Protein AF-A0A355GHG6-F1 (afdb_monomer_lite)

Radius of gyration: 27.55 Å; chains: 1; bounding box: 49×58×84 Å

pLDDT: mean 75.56, std 21.38, range [30.38, 97.62]

Foldseek 3Di:
DDDDDDDDPDDDDPDDDDDDDDDDDDDPPDPPDPDDDDDPPDVVVVVVVVVVPDDDDDPVRVVVVVVVVVVVVVVVVVVLCLDLVSVVVVLVLLVCCLVVVDPPVVSDDDDPPDPVVPVVCSVCSVVVSVVSVVVSVLLVVLVVVLVVVPDDPVVPVVSVVVSVD

Structure (mmCIF, N/CA/C/O backbone):
data_AF-A0A355GHG6-F1
#
_entry.id   AF-A0A355GHG6-F1
#
loop_
_atom_site.group_PDB
_atom_site.id
_atom_site.type_symbol
_atom_site.label_atom_id
_atom_site.label_alt_id
_atom_site.label_comp_id
_atom_site.label_asym_id
_atom_site.label_entity_id
_atom_site.label_seq_id
_atom_site.pdbx_PDB_ins_code
_atom_site.Cartn_x
_atom_site.Cartn_y
_atom_site.Cartn_z
_atom_site.occupancy
_atom_site.B_iso_or_equiv
_atom_site.auth_seq_id
_atom_site.auth_comp_id
_atom_site.auth_asym_id
_atom_site.auth_atom_id
_atom_site.pdbx_PDB_model_num
ATOM 1 N N . ASP A 1 1 ? 28.726 28.388 49.037 1.00 35.78 1 ASP A N 1
ATOM 2 C CA . ASP A 1 1 ? 29.727 27.801 48.131 1.00 35.78 1 ASP A CA 1
ATOM 3 C C . ASP A 1 1 ? 29.245 26.403 47.782 1.00 35.78 1 ASP A C 1
ATOM 5 O O . ASP A 1 1 ? 29.112 25.611 48.702 1.00 35.78 1 ASP A O 1
ATOM 9 N N . GLU A 1 2 ? 28.819 25.991 46.593 1.00 38.03 2 GLU A N 1
ATOM 10 C CA . GLU A 1 2 ? 28.537 26.501 45.235 1.00 38.03 2 GLU A CA 1
ATOM 11 C C . GLU A 1 2 ? 27.508 25.457 44.710 1.00 38.03 2 GLU A C 1
ATOM 13 O O . GLU A 1 2 ? 27.638 24.273 45.010 1.00 38.03 2 GLU A O 1
ATOM 18 N N . GLU A 1 3 ? 26.286 25.804 44.310 1.00 31.09 3 GLU A N 1
ATOM 19 C CA . GLU A 1 3 ? 25.817 26.038 42.929 1.00 31.09 3 GLU A CA 1
ATOM 20 C C . GLU A 1 3 ? 26.308 25.051 41.827 1.00 31.09 3 GLU A C 1
ATOM 22 O O . GLU A 1 3 ? 27.487 24.728 41.755 1.00 31.09 3 GLU A O 1
ATOM 27 N N . VAL A 1 4 ? 25.383 24.721 40.896 1.00 34.50 4 VAL A N 1
ATOM 28 C CA . VAL A 1 4 ? 25.592 24.276 39.486 1.00 34.50 4 VAL A CA 1
ATOM 29 C C . VAL A 1 4 ? 25.817 22.748 39.278 1.00 34.50 4 VAL A C 1
ATOM 31 O O . VAL A 1 4 ? 26.640 22.161 39.959 1.00 34.50 4 VAL A O 1
ATOM 34 N N . THR A 1 5 ? 25.203 21.952 38.378 1.00 30.38 5 THR A N 1
ATOM 35 C CA . THR A 1 5 ? 24.085 22.002 37.399 1.00 30.38 5 THR A CA 1
ATOM 36 C C . THR A 1 5 ? 23.729 20.569 36.941 1.00 30.38 5 THR A C 1
ATOM 38 O O . THR A 1 5 ? 24.524 19.646 37.071 1.00 30.38 5 THR A O 1
ATOM 41 N N . ALA A 1 6 ? 22.541 20.449 36.339 1.00 37.00 6 ALA A N 1
ATOM 42 C CA . ALA A 1 6 ? 22.009 19.431 35.424 1.00 37.00 6 ALA A CA 1
ATOM 43 C C . ALA A 1 6 ? 22.963 18.416 34.746 1.00 37.00 6 ALA A C 1
ATOM 45 O O . ALA A 1 6 ? 23.976 18.782 34.157 1.00 37.00 6 ALA A O 1
ATOM 46 N N . VAL A 1 7 ? 22.504 17.158 34.667 1.00 36.03 7 VAL A N 1
ATOM 47 C CA . VAL A 1 7 ? 22.884 16.205 33.607 1.00 36.03 7 VAL A CA 1
ATOM 48 C C . VAL A 1 7 ? 21.620 15.825 32.839 1.00 36.03 7 VAL A C 1
ATOM 50 O O . VAL A 1 7 ? 20.853 14.944 33.223 1.00 36.03 7 VAL A O 1
ATOM 53 N N . ASP A 1 8 ? 21.403 16.578 31.768 1.00 31.42 8 ASP A N 1
ATOM 54 C CA . ASP A 1 8 ? 20.461 16.324 30.689 1.00 31.42 8 ASP A CA 1
ATOM 55 C C . ASP A 1 8 ? 21.047 15.222 29.792 1.00 31.42 8 ASP A C 1
ATOM 57 O O . ASP A 1 8 ? 22.115 15.392 29.204 1.00 31.42 8 ASP A O 1
ATOM 61 N N . THR A 1 9 ? 20.395 14.059 29.725 1.00 33.94 9 THR A N 1
ATOM 62 C CA . THR A 1 9 ? 20.781 12.995 28.784 1.00 33.94 9 THR A CA 1
ATOM 63 C C . THR A 1 9 ? 20.014 13.220 27.487 1.00 33.94 9 THR A C 1
ATOM 65 O O . THR A 1 9 ? 18.993 12.583 27.223 1.00 33.94 9 THR A O 1
ATOM 68 N N . SER A 1 10 ? 20.495 14.175 26.694 1.00 35.25 10 SER A N 1
ATOM 69 C CA . SER A 1 10 ? 20.020 14.404 25.336 1.00 35.25 10 SER A CA 1
ATOM 70 C C . SER A 1 10 ? 20.483 13.260 24.429 1.00 35.25 10 SER A C 1
ATOM 72 O O . SER A 1 10 ? 21.667 12.962 24.279 1.00 35.25 10 SER A O 1
ATOM 74 N N . VAL A 1 11 ? 19.499 12.573 23.851 1.00 39.38 11 VAL A N 1
ATOM 75 C CA . VAL A 1 11 ? 19.675 11.566 22.806 1.00 39.38 11 VAL A CA 1
ATOM 76 C C . VAL A 1 11 ? 20.212 12.266 21.561 1.00 39.38 11 VAL A C 1
ATOM 78 O O . VAL A 1 11 ? 19.582 13.185 21.039 1.00 39.38 11 VAL A O 1
ATOM 81 N N . GLY A 1 12 ? 21.389 11.825 21.120 1.00 30.52 12 GLY A N 1
ATOM 82 C CA . GLY A 1 12 ? 22.119 12.368 19.984 1.00 30.52 12 GLY A CA 1
ATOM 83 C C . GLY A 1 12 ? 21.293 12.401 18.700 1.00 30.52 12 GLY A C 1
ATOM 84 O O . GLY A 1 12 ? 20.831 11.381 18.189 1.00 30.52 12 GLY A O 1
ATOM 85 N N . THR A 1 13 ? 21.147 13.607 18.169 1.00 34.88 13 THR A N 1
ATOM 86 C CA . THR A 1 13 ? 20.866 13.886 16.765 1.00 34.88 13 THR A CA 1
ATOM 87 C C . THR A 1 13 ? 22.153 13.709 15.961 1.00 34.88 13 THR A C 1
ATOM 89 O O . THR A 1 13 ? 22.981 14.616 15.929 1.00 34.88 13 THR A O 1
ATOM 92 N N . ASP A 1 14 ? 22.310 12.569 15.288 1.00 31.70 14 ASP A N 1
ATOM 93 C CA . ASP A 1 14 ? 23.320 12.405 14.238 1.00 31.70 14 ASP A CA 1
ATOM 94 C C . ASP A 1 14 ? 22.865 13.173 12.989 1.00 31.70 14 ASP A C 1
ATOM 96 O O . ASP A 1 14 ? 22.120 12.685 12.137 1.00 31.70 14 ASP A O 1
ATOM 100 N N . SER A 1 15 ? 23.292 14.430 12.920 1.00 39.59 15 SER A N 1
ATOM 101 C CA . SER A 1 15 ? 23.265 15.259 11.721 1.00 39.59 15 SER A CA 1
ATOM 102 C C . SER A 1 15 ? 24.668 15.804 11.486 1.00 39.59 15 SER A C 1
ATOM 104 O O . SER A 1 15 ? 24.932 16.981 11.710 1.00 39.59 15 SER A O 1
ATOM 106 N N . GLU A 1 16 ? 25.555 14.953 10.983 1.00 39.94 16 GLU A N 1
ATOM 107 C CA . GLU A 1 16 ? 26.777 15.387 10.314 1.00 39.94 16 GLU A CA 1
ATOM 108 C C . GLU A 1 16 ? 26.851 14.731 8.936 1.00 39.94 16 GLU A C 1
ATOM 110 O O . GLU A 1 16 ? 27.110 13.539 8.787 1.00 39.94 16 GLU A O 1
ATOM 115 N N . VAL A 1 17 ? 26.631 15.534 7.896 1.00 38.88 17 VAL A N 1
ATOM 116 C CA . VAL A 1 17 ? 27.191 15.253 6.574 1.00 38.88 17 VAL A CA 1
ATOM 117 C C . VAL A 1 17 ? 27.956 16.485 6.132 1.00 38.88 17 VAL A C 1
ATOM 119 O O . VAL A 1 17 ? 27.422 17.592 6.053 1.00 38.88 17 VAL A O 1
ATOM 122 N N . ALA A 1 18 ? 29.248 16.244 5.943 1.00 36.47 18 ALA A N 1
ATOM 123 C CA . ALA A 1 18 ? 30.312 17.196 5.727 1.00 36.47 18 ALA A CA 1
ATOM 124 C C . ALA A 1 18 ? 30.054 18.145 4.551 1.00 36.47 18 ALA A C 1
ATOM 126 O O . ALA A 1 18 ? 29.637 17.742 3.465 1.00 36.47 18 ALA A O 1
ATOM 127 N N . ARG A 1 19 ? 30.395 19.417 4.777 1.00 39.19 19 ARG A N 1
ATOM 128 C CA . ARG A 1 19 ? 30.605 20.419 3.733 1.00 39.19 19 ARG A CA 1
ATOM 129 C C . ARG A 1 19 ? 31.907 20.090 2.998 1.00 39.19 19 ARG A C 1
ATOM 131 O O . ARG A 1 19 ? 32.985 20.395 3.498 1.00 39.19 19 ARG A O 1
ATOM 138 N N . GLY A 1 20 ? 31.791 19.464 1.832 1.00 31.20 20 GLY A N 1
ATOM 139 C CA . GLY A 1 20 ? 32.818 19.494 0.795 1.00 31.20 20 GLY A CA 1
ATOM 140 C C . GLY A 1 20 ? 32.550 20.688 -0.113 1.00 31.20 20 GLY A C 1
ATOM 141 O O . GLY A 1 20 ? 31.460 20.798 -0.670 1.00 31.20 20 GLY A O 1
ATOM 142 N N . ALA A 1 21 ? 33.508 21.606 -0.173 1.00 44.41 21 ALA A N 1
ATOM 143 C CA . ALA A 1 21 ? 33.531 22.709 -1.114 1.00 44.41 21 ALA A CA 1
ATOM 144 C C . ALA A 1 21 ? 34.045 22.189 -2.459 1.00 44.41 21 ALA A C 1
ATOM 146 O O . ALA A 1 21 ? 35.195 21.775 -2.530 1.00 44.41 21 ALA A O 1
ATOM 147 N N . ASP A 1 22 ? 33.200 22.241 -3.484 1.00 34.72 22 ASP A N 1
ATOM 148 C CA . ASP A 1 22 ? 33.623 22.288 -4.879 1.00 34.72 22 ASP A CA 1
ATOM 149 C C . ASP A 1 22 ? 32.887 23.474 -5.510 1.00 34.72 22 ASP A C 1
ATOM 151 O O . ASP A 1 22 ? 31.656 23.511 -5.601 1.00 34.72 22 ASP A O 1
ATOM 155 N N . GLU A 1 23 ? 33.670 24.501 -5.825 1.00 46.72 23 GLU A N 1
ATOM 156 C CA . GLU A 1 23 ? 33.283 25.642 -6.639 1.00 46.72 23 GLU A CA 1
ATOM 157 C C . GLU A 1 23 ? 33.130 25.156 -8.083 1.00 46.72 23 GLU A C 1
ATOM 159 O O . GLU A 1 23 ? 34.126 24.916 -8.754 1.00 46.72 23 GLU A O 1
ATOM 164 N N . ASP A 1 24 ? 31.895 25.044 -8.567 1.00 35.47 24 ASP A N 1
ATOM 165 C CA . ASP A 1 24 ? 31.615 25.106 -9.999 1.00 35.47 24 ASP A CA 1
ATOM 166 C C . ASP A 1 24 ? 30.630 26.247 -10.247 1.00 35.47 24 ASP A C 1
ATOM 168 O O . ASP A 1 24 ? 29.463 26.249 -9.846 1.00 35.47 24 ASP A O 1
ATOM 172 N N . SER A 1 25 ? 31.202 27.276 -10.853 1.00 42.75 25 SER A N 1
ATOM 173 C CA . SER A 1 25 ? 30.582 28.475 -11.373 1.00 42.75 25 SER A CA 1
ATOM 174 C C . SER A 1 25 ? 29.501 28.176 -12.412 1.00 42.75 25 SER A C 1
ATOM 176 O O . SER A 1 25 ? 29.717 27.375 -13.315 1.00 42.75 25 SER A O 1
ATOM 178 N N . ASP A 1 26 ? 28.434 28.970 -12.340 1.00 45.47 26 ASP A N 1
ATOM 179 C CA . ASP A 1 26 ? 27.614 29.409 -13.473 1.00 45.47 26 ASP A CA 1
ATOM 180 C C . ASP A 1 26 ? 26.774 28.347 -14.210 1.00 45.47 26 ASP A C 1
ATOM 182 O O . ASP A 1 26 ? 27.157 27.809 -15.243 1.00 45.47 26 ASP A O 1
ATOM 186 N N . ASP A 1 27 ? 25.550 28.131 -13.724 1.00 40.09 27 ASP A N 1
ATOM 187 C CA . ASP A 1 27 ? 24.405 27.901 -14.615 1.00 40.09 27 ASP A CA 1
ATOM 188 C C . ASP A 1 27 ? 23.140 28.466 -13.963 1.00 40.09 27 ASP A C 1
ATOM 190 O O . ASP A 1 27 ? 22.244 27.762 -13.487 1.00 40.09 27 ASP A O 1
ATOM 194 N N . SER A 1 28 ? 23.079 29.797 -13.907 1.00 47.53 28 SER A N 1
ATOM 195 C CA . SER A 1 28 ? 21.783 30.467 -13.890 1.00 47.53 28 SER A CA 1
ATOM 196 C C . SER A 1 28 ? 21.157 30.281 -15.272 1.00 47.53 28 SER A C 1
ATOM 198 O O . SER A 1 28 ? 21.230 31.154 -16.133 1.00 47.53 28 SER A O 1
ATOM 200 N N . SER A 1 29 ? 20.562 29.108 -15.499 1.00 45.41 29 SER A N 1
ATOM 201 C CA . SER A 1 29 ? 19.746 28.841 -16.678 1.00 45.41 29 SER A CA 1
ATOM 202 C C . SER A 1 29 ? 18.495 29.709 -16.597 1.00 45.41 29 SER A C 1
ATOM 204 O O . SER A 1 29 ? 17.426 29.316 -16.126 1.00 45.41 29 SER A O 1
ATOM 206 N N . ALA A 1 30 ? 18.664 30.954 -17.038 1.00 43.66 30 ALA A N 1
ATOM 207 C CA . ALA A 1 30 ? 17.587 31.820 -17.447 1.00 43.66 30 ALA A CA 1
ATOM 208 C C . ALA A 1 30 ? 16.674 30.995 -18.353 1.00 43.66 30 ALA A C 1
ATOM 210 O O . ALA A 1 30 ? 17.096 30.457 -19.379 1.00 43.66 30 ALA A O 1
ATOM 211 N N . ILE A 1 31 ? 15.423 30.859 -17.932 1.00 47.50 31 ILE A N 1
ATOM 212 C CA . ILE A 1 31 ? 14.362 30.288 -18.745 1.00 47.50 31 ILE A CA 1
ATOM 213 C C . ILE A 1 31 ? 14.184 31.269 -19.905 1.00 47.50 31 ILE A C 1
ATOM 215 O O . ILE A 1 31 ? 13.509 32.285 -19.770 1.00 47.50 31 ILE A O 1
ATOM 219 N N . VAL A 1 32 ? 14.874 31.019 -21.016 1.00 50.12 32 VAL A N 1
ATOM 220 C CA . VAL A 1 32 ? 14.682 31.773 -22.251 1.00 50.12 32 VAL A CA 1
ATOM 221 C C . VAL A 1 32 ? 13.315 31.367 -22.790 1.00 50.12 32 VAL A C 1
ATOM 223 O O . VAL A 1 32 ? 13.153 30.291 -23.366 1.00 50.12 32 VAL A O 1
ATOM 226 N N . GLU A 1 33 ? 12.310 32.206 -22.550 1.00 53.34 33 GLU A N 1
ATOM 227 C CA . GLU A 1 33 ? 11.041 32.128 -23.265 1.00 53.34 33 GLU A CA 1
ATOM 228 C C . GLU A 1 33 ? 11.317 32.367 -24.757 1.00 53.34 33 GLU A C 1
ATOM 230 O O . GLU A 1 33 ? 11.913 33.388 -25.111 1.00 53.34 33 GLU A O 1
ATOM 235 N N . PRO A 1 34 ? 10.936 31.448 -25.663 1.00 55.34 34 PRO A N 1
ATOM 236 C CA . PRO A 1 34 ? 11.117 31.691 -27.078 1.00 55.34 34 PRO A CA 1
ATOM 237 C C . PRO A 1 34 ? 10.082 32.714 -27.550 1.00 55.34 34 PRO A C 1
ATOM 239 O O . PRO A 1 34 ? 8.872 32.501 -27.440 1.00 55.34 34 PRO A O 1
ATOM 242 N N . GLU A 1 35 ? 10.604 33.806 -28.105 1.00 47.47 35 GLU A N 1
ATOM 243 C CA . GLU A 1 35 ? 9.922 34.813 -28.913 1.00 47.47 35 GLU A CA 1
ATOM 244 C C . GLU A 1 35 ? 8.768 34.201 -29.722 1.00 47.47 35 GLU A C 1
ATOM 246 O O . GLU A 1 35 ? 8.940 33.430 -30.674 1.00 47.47 35 GLU A O 1
ATOM 251 N N . THR A 1 36 ? 7.553 34.552 -29.315 1.00 59.16 36 THR A N 1
ATOM 252 C CA . THR A 1 36 ? 6.313 34.139 -29.957 1.00 59.16 36 THR A CA 1
ATOM 253 C C . THR A 1 36 ? 6.091 34.978 -31.207 1.00 59.16 36 THR A C 1
ATOM 255 O O . THR A 1 36 ? 5.400 35.990 -31.190 1.00 59.16 36 THR A O 1
ATOM 258 N N . SER A 1 37 ? 6.615 34.541 -32.350 1.00 53.59 37 SER A N 1
ATOM 259 C CA . SER A 1 37 ? 6.067 35.012 -33.623 1.00 53.59 37 SER A CA 1
ATOM 260 C C . SER A 1 37 ? 6.063 33.920 -34.701 1.00 53.59 37 SER A C 1
ATOM 262 O O . SER A 1 37 ? 7.072 33.552 -35.287 1.00 53.59 37 SER A O 1
ATOM 264 N N . LEU A 1 38 ? 4.845 33.428 -34.976 1.00 54.94 38 LEU A N 1
ATOM 265 C CA . LEU A 1 38 ? 4.393 32.808 -36.236 1.00 54.94 38 LEU A CA 1
ATOM 266 C C . LEU A 1 38 ? 4.618 31.297 -36.501 1.00 54.94 38 LEU A C 1
ATOM 268 O O . LEU A 1 38 ? 4.344 30.859 -37.616 1.00 54.94 38 LEU A O 1
ATOM 272 N N . SER A 1 39 ? 4.961 30.458 -35.512 1.00 55.00 39 SER A N 1
ATOM 273 C CA . SER A 1 39 ? 5.077 28.985 -35.697 1.00 55.00 39 SER A CA 1
ATOM 274 C C . SER A 1 39 ? 4.102 28.134 -34.851 1.00 55.00 39 SER A C 1
ATOM 276 O O . SER A 1 39 ? 4.396 26.990 -34.510 1.00 55.00 39 SER A O 1
ATOM 278 N N . SER A 1 40 ? 2.919 28.648 -34.503 1.00 58.28 40 SER A N 1
ATOM 279 C CA . SER A 1 40 ? 2.008 28.016 -33.520 1.00 58.28 40 SER A CA 1
ATOM 280 C C . SER A 1 40 ? 0.967 27.026 -34.082 1.00 58.28 40 SER A C 1
ATOM 282 O O . SER A 1 40 ? -0.065 26.818 -33.451 1.00 58.28 40 SER A O 1
ATOM 284 N N . ARG A 1 41 ? 1.167 26.426 -35.267 1.00 64.88 41 ARG A N 1
ATOM 285 C CA . ARG A 1 41 ? 0.178 25.490 -35.868 1.00 64.88 41 ARG A CA 1
ATOM 286 C C . ARG A 1 41 ? 0.612 24.034 -35.969 1.00 64.88 41 ARG A C 1
ATOM 288 O O . ARG A 1 41 ? -0.230 23.193 -36.267 1.00 64.88 41 ARG A O 1
ATOM 295 N N . ASP A 1 42 ? 1.880 23.727 -35.729 1.00 84.62 42 ASP A N 1
ATOM 296 C CA . ASP A 1 42 ? 2.373 22.356 -35.825 1.00 84.62 42 ASP A CA 1
ATOM 297 C C . ASP A 1 42 ? 2.624 21.783 -34.416 1.00 84.62 42 ASP A C 1
ATOM 299 O O . ASP A 1 42 ? 3.659 22.081 -33.805 1.00 84.62 42 ASP A O 1
ATOM 303 N N . PRO A 1 43 ? 1.689 20.980 -33.870 1.00 89.12 43 PRO A N 1
ATOM 304 C CA . PRO A 1 43 ? 1.830 20.394 -32.539 1.00 89.12 43 PRO A CA 1
ATOM 305 C C . PRO A 1 43 ? 3.025 19.437 -32.443 1.00 89.12 43 PRO A C 1
ATOM 307 O O . PRO A 1 43 ? 3.559 19.243 -31.352 1.00 89.12 43 PRO A O 1
ATOM 310 N N . ILE A 1 44 ? 3.490 18.880 -33.567 1.00 89.94 44 ILE A N 1
ATOM 311 C CA . ILE A 1 44 ? 4.656 17.994 -33.600 1.00 89.94 44 ILE A CA 1
ATOM 312 C C . ILE A 1 44 ? 5.928 18.818 -33.406 1.00 89.94 44 ILE A C 1
ATOM 314 O O . ILE A 1 44 ? 6.753 18.478 -32.560 1.00 89.94 44 ILE A O 1
ATOM 318 N N . ARG A 1 45 ? 6.076 19.937 -34.129 1.00 88.81 45 ARG A N 1
ATOM 319 C CA . ARG A 1 45 ? 7.220 20.854 -33.943 1.00 88.81 45 ARG A CA 1
ATOM 320 C C . ARG A 1 45 ? 7.268 21.421 -32.533 1.00 88.81 45 ARG A C 1
ATOM 322 O O . ARG A 1 45 ? 8.343 21.481 -31.944 1.00 88.81 45 ARG A O 1
ATOM 329 N N . MET A 1 46 ? 6.109 21.786 -31.987 1.00 87.94 46 MET A N 1
ATOM 330 C CA . MET A 1 46 ? 5.991 22.247 -30.606 1.00 87.94 46 MET A CA 1
ATOM 331 C C . MET A 1 46 ? 6.491 21.182 -29.618 1.00 87.94 46 MET A C 1
ATOM 333 O O . MET A 1 46 ? 7.334 21.480 -28.775 1.00 87.94 46 MET A O 1
ATOM 337 N N . TYR A 1 47 ? 6.034 19.934 -29.755 1.00 91.81 47 TYR A N 1
ATOM 338 C CA . TYR A 1 47 ? 6.447 18.832 -28.886 1.00 91.81 47 TYR A CA 1
ATOM 339 C C . TYR A 1 47 ? 7.941 18.506 -29.008 1.00 91.81 47 TYR A C 1
ATOM 341 O O . TYR A 1 47 ? 8.620 18.374 -27.995 1.00 91.81 47 TYR A O 1
ATOM 349 N N . LEU A 1 48 ? 8.484 18.434 -30.228 1.00 92.50 48 LEU A N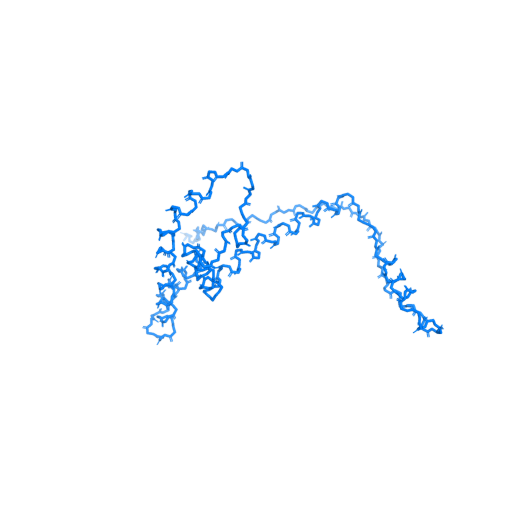 1
ATOM 350 C CA . LEU A 1 48 ? 9.908 18.157 -30.448 1.00 92.50 48 LEU A CA 1
ATOM 351 C C . LEU A 1 48 ? 10.803 19.263 -29.885 1.00 92.50 48 LEU A C 1
ATOM 353 O O . LEU A 1 48 ? 11.831 18.962 -29.282 1.00 92.50 48 LEU A O 1
ATOM 357 N N . SER A 1 49 ? 10.395 20.527 -30.028 1.00 89.31 49 SER A N 1
ATOM 358 C CA . SER A 1 49 ? 11.104 21.649 -29.410 1.00 89.31 49 SER A CA 1
ATOM 359 C C . SER A 1 49 ? 11.073 21.559 -27.882 1.00 89.31 49 SER A C 1
ATOM 361 O O . SER A 1 49 ? 12.091 21.801 -27.243 1.00 89.31 49 SER A O 1
ATOM 363 N N . GLN A 1 50 ? 9.937 21.179 -27.285 1.00 90.62 50 GLN A N 1
ATOM 364 C CA . GLN A 1 50 ? 9.822 20.996 -25.833 1.00 90.62 50 GLN A CA 1
ATOM 365 C C . GLN A 1 50 ? 10.646 19.807 -25.326 1.00 90.62 50 GLN A C 1
ATOM 367 O O . GLN A 1 50 ? 11.301 19.913 -24.293 1.00 90.62 50 GLN A O 1
ATOM 372 N N . MET A 1 51 ? 10.650 18.685 -26.051 1.00 91.06 51 MET A N 1
ATOM 373 C CA . MET A 1 51 ? 11.471 17.524 -25.702 1.00 91.06 51 MET A CA 1
ATOM 374 C C . MET A 1 51 ? 12.969 17.801 -25.848 1.00 91.06 51 MET A C 1
ATOM 376 O O . MET A 1 51 ? 13.744 17.323 -25.025 1.00 91.06 51 MET A O 1
ATOM 380 N N . GLY A 1 52 ? 13.378 18.574 -26.861 1.00 90.00 52 GLY A N 1
ATOM 381 C CA . GLY A 1 52 ? 14.780 18.935 -27.098 1.00 90.00 52 GLY A CA 1
ATOM 382 C C . GLY A 1 52 ? 15.402 19.778 -25.982 1.00 90.00 52 GLY A C 1
ATOM 383 O O . GLY A 1 52 ? 16.613 19.731 -25.790 1.00 90.00 52 GLY A O 1
ATOM 384 N N . ASN A 1 53 ? 14.576 20.481 -25.202 1.00 89.38 53 ASN A N 1
ATOM 385 C CA . ASN A 1 53 ? 15.014 21.253 -24.039 1.00 89.38 53 ASN A CA 1
ATOM 386 C C . ASN A 1 53 ? 15.309 20.384 -22.800 1.00 89.38 53 ASN A C 1
ATOM 388 O O . ASN A 1 53 ? 15.829 20.897 -21.810 1.00 89.38 53 ASN A O 1
ATOM 392 N N . ILE A 1 54 ? 14.976 19.085 -22.807 1.00 89.12 54 ILE A N 1
ATOM 393 C CA . ILE A 1 54 ? 15.229 18.192 -21.668 1.00 89.12 54 ILE A CA 1
ATOM 394 C C . ILE A 1 54 ? 16.610 17.537 -21.841 1.00 89.12 54 ILE A C 1
ATOM 396 O O . ILE A 1 54 ? 16.799 16.752 -22.772 1.00 89.12 54 ILE A O 1
ATOM 400 N N . PRO A 1 55 ? 17.578 17.795 -20.942 1.00 87.12 55 PRO A N 1
ATOM 401 C CA . PRO A 1 55 ? 18.915 17.230 -21.062 1.00 87.12 55 PRO A CA 1
ATOM 402 C C . PRO A 1 55 ? 18.906 15.714 -20.841 1.00 87.12 55 PRO A C 1
ATOM 404 O O . PRO A 1 55 ? 18.158 15.186 -20.011 1.00 87.12 55 PRO A O 1
ATOM 407 N N . LEU A 1 56 ? 19.795 15.012 -21.546 1.00 91.00 56 LEU A N 1
ATOM 408 C CA . LEU A 1 56 ? 1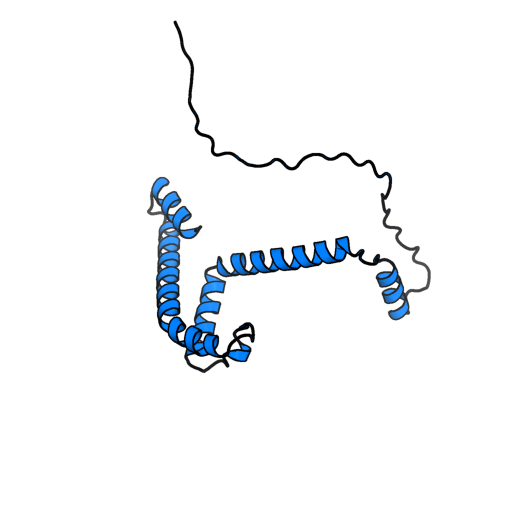9.989 13.576 -21.363 1.00 91.00 56 LEU A CA 1
ATOM 409 C C . LEU A 1 56 ? 20.513 13.260 -19.952 1.00 91.00 56 LEU A C 1
ATOM 411 O O . LEU A 1 56 ? 21.242 14.037 -19.330 1.00 91.00 56 LEU A O 1
ATOM 415 N N . LEU A 1 57 ? 20.136 12.092 -19.434 1.00 92.75 57 LEU A N 1
ATOM 416 C CA . LEU A 1 57 ? 20.589 11.615 -18.129 1.00 92.75 57 LEU A CA 1
ATOM 417 C C . LEU A 1 57 ? 22.033 11.102 -18.225 1.00 92.75 57 LEU A C 1
ATOM 419 O O . LEU A 1 57 ? 22.341 10.252 -19.057 1.00 92.75 57 LEU A O 1
ATOM 423 N N . SER A 1 58 ? 22.905 11.561 -17.325 1.00 95.19 58 SER A N 1
ATOM 424 C CA . SER A 1 58 ? 24.193 10.906 -17.079 1.00 95.19 58 SER A CA 1
ATOM 425 C C . SER A 1 58 ? 23.988 9.598 -16.305 1.00 95.19 58 SER A C 1
ATOM 427 O O . SER A 1 58 ? 22.990 9.430 -15.599 1.00 95.19 58 SER A O 1
ATOM 429 N N . ARG A 1 59 ? 24.961 8.678 -16.362 1.00 95.25 59 ARG A N 1
ATOM 430 C CA . ARG A 1 59 ? 24.888 7.399 -15.632 1.00 95.25 59 ARG A CA 1
ATOM 431 C C . ARG A 1 59 ? 24.695 7.584 -14.122 1.00 95.25 59 ARG A C 1
ATOM 433 O O . ARG A 1 59 ? 23.936 6.846 -13.498 1.00 95.25 59 ARG A O 1
ATOM 440 N N . SER A 1 60 ? 25.349 8.580 -13.526 1.00 95.38 60 SER A N 1
ATOM 441 C CA . SER A 1 60 ? 25.181 8.910 -12.105 1.00 95.38 60 SER A CA 1
ATOM 442 C C . SER A 1 60 ? 23.765 9.406 -11.800 1.00 95.38 60 SER A C 1
ATOM 444 O O . SER A 1 60 ? 23.164 8.978 -10.812 1.00 95.38 60 SER A O 1
ATOM 446 N N . ARG A 1 61 ? 23.196 10.248 -12.674 1.00 94.75 61 ARG A N 1
ATOM 447 C CA . ARG A 1 61 ? 21.830 10.769 -12.537 1.00 94.75 61 ARG A CA 1
ATOM 448 C C . ARG A 1 61 ? 20.778 9.678 -12.723 1.00 94.75 61 ARG A C 1
ATOM 450 O O . ARG A 1 61 ? 19.791 9.672 -11.992 1.00 94.75 61 ARG A O 1
ATOM 457 N N . GLU A 1 62 ? 21.008 8.735 -13.633 1.00 95.38 62 GLU A N 1
ATOM 458 C CA . GLU A 1 62 ? 20.172 7.544 -13.819 1.00 95.38 62 GLU A CA 1
ATOM 459 C C . GLU A 1 62 ? 20.112 6.709 -12.529 1.00 95.38 62 GLU A C 1
ATOM 461 O O . GLU A 1 62 ? 19.026 6.441 -12.014 1.00 95.38 62 GLU A O 1
ATOM 466 N N . ILE A 1 63 ? 21.273 6.375 -11.950 1.00 96.44 63 ILE A N 1
ATOM 467 C CA . ILE A 1 63 ? 21.356 5.601 -10.701 1.00 96.44 63 ILE A CA 1
ATOM 468 C C . ILE A 1 63 ? 20.700 6.360 -9.540 1.00 96.44 63 ILE A C 1
ATOM 470 O O . ILE A 1 63 ? 19.954 5.771 -8.754 1.00 96.44 63 ILE A O 1
ATOM 474 N N . PHE A 1 64 ? 20.954 7.666 -9.419 1.00 96.88 64 PHE A N 1
ATOM 475 C CA . PHE A 1 64 ? 20.342 8.503 -8.389 1.00 96.88 64 PHE A CA 1
ATOM 476 C C . PHE A 1 64 ? 18.814 8.518 -8.505 1.00 96.88 64 PHE A C 1
ATOM 478 O O . PHE A 1 64 ? 18.114 8.310 -7.511 1.00 96.88 64 PHE A O 1
ATOM 485 N N . LEU A 1 65 ? 18.288 8.728 -9.713 1.00 96.00 65 LEU A N 1
ATOM 486 C CA . LEU A 1 65 ? 16.851 8.785 -9.947 1.00 96.00 65 LEU A CA 1
ATOM 487 C C . LEU A 1 65 ? 16.192 7.423 -9.701 1.00 96.00 65 LEU A C 1
ATOM 489 O O . LEU A 1 65 ? 15.143 7.375 -9.061 1.00 96.00 65 LEU A O 1
ATOM 493 N N . ALA A 1 66 ? 16.832 6.326 -10.115 1.00 96.38 66 ALA A N 1
ATOM 494 C CA . ALA A 1 66 ? 16.367 4.971 -9.830 1.00 96.38 66 ALA A CA 1
ATOM 495 C C . ALA A 1 66 ? 16.244 4.724 -8.316 1.00 96.38 66 ALA A C 1
ATOM 497 O O . ALA A 1 66 ? 15.177 4.336 -7.834 1.00 96.38 66 ALA A O 1
ATOM 498 N N . LYS A 1 67 ? 17.288 5.054 -7.541 1.00 97.31 67 LYS A N 1
ATOM 499 C CA . LYS A 1 67 ? 17.259 4.952 -6.071 1.00 97.31 67 LYS A CA 1
ATOM 500 C C . LYS A 1 67 ? 16.176 5.836 -5.458 1.00 97.31 67 LYS A C 1
ATOM 502 O O . LYS A 1 67 ? 15.459 5.398 -4.560 1.00 97.31 67 LYS A O 1
ATOM 507 N N . LYS A 1 68 ? 16.022 7.070 -5.948 1.00 97.62 68 LYS A N 1
ATOM 508 C CA . LYS A 1 68 ? 14.981 7.995 -5.480 1.00 97.62 68 LYS A CA 1
ATOM 509 C C . LYS A 1 68 ? 13.584 7.413 -5.706 1.00 97.62 68 LYS A C 1
ATOM 511 O O . LYS A 1 68 ? 12.766 7.451 -4.793 1.00 97.62 68 LYS A O 1
ATOM 516 N N . ILE A 1 69 ? 13.323 6.832 -6.879 1.00 97.12 69 ILE A N 1
ATOM 517 C CA . ILE A 1 69 ? 12.042 6.184 -7.193 1.00 97.12 69 ILE A CA 1
ATOM 518 C C . ILE A 1 69 ? 11.781 5.009 -6.247 1.00 97.12 69 ILE A C 1
ATOM 520 O O . ILE A 1 69 ? 10.675 4.905 -5.714 1.00 97.12 69 ILE A O 1
ATOM 524 N N . GLU A 1 70 ? 12.770 4.150 -5.992 1.00 95.38 70 GLU A N 1
ATOM 525 C CA . GLU A 1 70 ? 12.596 3.019 -5.074 1.00 95.38 70 GLU A CA 1
ATOM 526 C C . GLU A 1 70 ? 12.324 3.460 -3.633 1.00 95.38 70 GLU A C 1
ATOM 528 O O . GLU A 1 70 ? 11.362 2.996 -3.014 1.00 95.38 70 GLU A O 1
ATOM 533 N N . ILE A 1 71 ? 13.128 4.388 -3.106 1.00 96.62 71 ILE A N 1
ATOM 534 C CA . ILE A 1 71 ? 12.979 4.898 -1.737 1.00 96.62 71 ILE A CA 1
ATOM 535 C C . ILE A 1 71 ? 11.617 5.572 -1.575 1.00 96.62 71 ILE A C 1
ATOM 537 O O . ILE A 1 71 ? 10.896 5.282 -0.617 1.00 96.62 71 ILE A O 1
ATOM 541 N N . THR A 1 72 ? 11.230 6.432 -2.520 1.00 97.19 72 THR A N 1
ATOM 542 C CA . THR A 1 72 ? 9.932 7.110 -2.478 1.00 97.19 72 THR A CA 1
ATOM 543 C C . THR A 1 72 ? 8.785 6.115 -2.609 1.00 97.19 72 THR A C 1
ATOM 545 O O . THR A 1 72 ? 7.816 6.227 -1.865 1.00 97.19 72 THR A O 1
ATOM 548 N N . ARG A 1 73 ? 8.892 5.088 -3.463 1.00 95.19 73 ARG A N 1
ATOM 549 C CA . ARG A 1 73 ? 7.872 4.033 -3.571 1.00 95.19 73 ARG A CA 1
ATOM 550 C C . ARG A 1 73 ? 7.731 3.244 -2.268 1.00 95.19 73 ARG A C 1
ATOM 552 O O . ARG A 1 73 ? 6.607 2.950 -1.863 1.00 95.19 73 ARG A O 1
ATOM 559 N N . LYS A 1 74 ? 8.841 2.914 -1.598 1.00 92.69 74 LYS A N 1
ATOM 560 C CA . LYS A 1 74 ? 8.827 2.223 -0.299 1.00 92.69 74 LYS A CA 1
ATOM 561 C C . LYS A 1 74 ? 8.175 3.084 0.783 1.00 92.69 74 LYS A C 1
ATOM 563 O O . LYS A 1 74 ? 7.314 2.589 1.504 1.00 92.69 74 LYS A O 1
ATOM 568 N N . ARG A 1 75 ? 8.547 4.367 0.864 1.00 94.81 75 ARG A N 1
ATOM 569 C CA . ARG A 1 75 ? 7.948 5.326 1.806 1.00 94.81 75 ARG A CA 1
ATOM 570 C C . ARG A 1 75 ? 6.458 5.506 1.547 1.00 94.81 75 ARG A C 1
ATOM 572 O O . ARG A 1 75 ? 5.674 5.347 2.468 1.00 94.81 75 ARG A O 1
ATOM 579 N N . PHE A 1 76 ? 6.070 5.723 0.293 1.00 95.62 76 PHE A N 1
ATOM 580 C CA . PHE A 1 76 ? 4.671 5.870 -0.099 1.00 95.62 76 PHE A CA 1
ATOM 581 C C . PHE A 1 76 ? 3.827 4.666 0.326 1.00 95.62 76 PHE A C 1
ATOM 583 O O . PHE A 1 76 ? 2.792 4.846 0.951 1.00 95.62 76 PHE A O 1
ATOM 590 N N . ARG A 1 77 ? 4.287 3.435 0.059 1.00 91.12 77 ARG A N 1
ATOM 591 C CA . ARG A 1 77 ? 3.569 2.221 0.484 1.00 91.12 77 ARG A CA 1
ATOM 592 C C . ARG A 1 77 ? 3.359 2.165 1.996 1.00 91.12 77 ARG A C 1
ATOM 594 O O . ARG A 1 77 ? 2.273 1.802 2.425 1.00 91.12 77 ARG A O 1
ATOM 601 N N . ARG A 1 78 ? 4.378 2.527 2.782 1.00 90.38 78 ARG A N 1
ATOM 602 C CA . ARG A 1 78 ? 4.271 2.580 4.245 1.00 90.38 78 ARG A CA 1
ATOM 603 C C . ARG A 1 78 ? 3.240 3.625 4.677 1.00 90.38 78 ARG A C 1
ATOM 605 O O . ARG A 1 78 ? 2.305 3.276 5.376 1.00 90.38 78 ARG A O 1
ATOM 612 N N . THR A 1 79 ? 3.361 4.857 4.190 1.00 91.44 79 THR A N 1
ATOM 613 C CA . THR A 1 79 ? 2.466 5.961 4.570 1.00 91.44 79 THR A CA 1
ATOM 614 C C . THR A 1 79 ? 1.020 5.732 4.138 1.00 91.44 79 THR A C 1
ATOM 616 O O . THR A 1 79 ? 0.095 6.120 4.839 1.00 91.44 79 THR A O 1
ATOM 619 N N . VAL A 1 80 ? 0.791 5.064 3.005 1.00 92.69 80 VAL A N 1
ATOM 620 C CA . VAL A 1 80 ? -0.567 4.674 2.603 1.00 92.69 80 VAL A CA 1
ATOM 621 C C . VAL A 1 80 ? -1.162 3.687 3.604 1.00 92.69 80 VAL A C 1
ATOM 623 O O . VAL A 1 80 ? -2.316 3.844 3.976 1.00 92.69 80 VAL A O 1
ATOM 626 N N . LEU A 1 81 ? -0.390 2.701 4.066 1.00 88.69 81 LEU A N 1
ATOM 627 C CA . LEU A 1 81 ? -0.866 1.706 5.033 1.00 88.69 81 LEU A CA 1
ATOM 628 C C . LEU A 1 81 ? -0.986 2.244 6.468 1.00 88.69 81 LEU A C 1
ATOM 630 O O . LEU A 1 81 ? -1.663 1.619 7.273 1.00 88.69 81 LEU A O 1
ATOM 634 N N . GLU A 1 82 ? -0.388 3.397 6.775 1.00 87.69 82 GLU A N 1
ATOM 635 C CA . GLU A 1 82 ? -0.608 4.131 8.034 1.00 87.69 82 GLU A CA 1
ATOM 636 C C . GLU A 1 82 ? -2.011 4.772 8.093 1.00 87.69 82 GLU A C 1
ATOM 638 O O . GLU A 1 82 ? -2.465 5.178 9.157 1.00 87.69 82 GLU A O 1
ATOM 643 N N . SER A 1 83 ? -2.729 4.864 6.966 1.00 89.12 83 SER A N 1
ATOM 644 C CA . SER A 1 83 ? -4.111 5.343 6.949 1.00 89.12 83 SER A CA 1
ATOM 645 C C . SER A 1 83 ? -5.099 4.209 7.225 1.00 89.12 83 SER A C 1
ATOM 647 O O . SER A 1 83 ? -5.228 3.287 6.417 1.00 89.12 83 SER A O 1
ATOM 649 N N . ASP A 1 84 ? -5.895 4.341 8.291 1.00 89.12 84 ASP A N 1
ATOM 650 C CA . ASP A 1 84 ? -6.967 3.393 8.639 1.00 89.12 84 ASP A CA 1
ATOM 651 C C . ASP A 1 84 ? -7.939 3.128 7.479 1.00 89.12 84 ASP A C 1
ATOM 653 O O . ASP A 1 84 ? -8.408 2.005 7.282 1.00 89.12 84 ASP A O 1
ATOM 657 N N . PHE A 1 85 ? -8.240 4.152 6.676 1.00 90.31 85 PHE A N 1
ATOM 658 C CA . PHE A 1 85 ? -9.116 4.014 5.514 1.00 90.31 85 PHE A CA 1
ATOM 659 C C . PHE A 1 85 ? -8.507 3.104 4.441 1.00 90.31 85 PHE A C 1
ATOM 661 O O . PHE A 1 85 ? -9.175 2.211 3.919 1.00 90.31 85 PHE A O 1
ATOM 668 N N . ALA A 1 86 ? -7.226 3.300 4.127 1.00 92.69 86 ALA A N 1
ATOM 669 C CA . ALA A 1 86 ? -6.528 2.459 3.166 1.00 92.69 86 ALA A CA 1
ATOM 670 C C . ALA A 1 86 ? -6.322 1.035 3.706 1.00 92.69 86 ALA A C 1
ATOM 672 O O . ALA A 1 86 ? -6.446 0.074 2.945 1.00 92.69 86 ALA A O 1
ATOM 673 N N . LEU A 1 87 ? -6.065 0.889 5.012 1.00 91.44 87 LEU A N 1
ATOM 674 C CA . LEU A 1 87 ? -5.922 -0.410 5.666 1.00 91.44 87 LEU A CA 1
ATOM 675 C C . LEU A 1 87 ? -7.213 -1.237 5.561 1.00 91.44 87 LEU A C 1
ATOM 677 O O . LEU A 1 87 ? -7.143 -2.414 5.218 1.00 91.44 87 LEU A O 1
ATOM 681 N N . LYS A 1 88 ? -8.386 -0.621 5.770 1.00 92.31 88 LYS A N 1
ATOM 682 C CA . LYS A 1 88 ? -9.701 -1.268 5.580 1.00 92.31 88 LYS A CA 1
ATOM 683 C C . LYS A 1 88 ? -9.844 -1.859 4.180 1.00 92.31 88 LYS A C 1
ATOM 685 O O . LYS A 1 88 ? -10.105 -3.047 4.034 1.00 92.31 88 LYS A O 1
ATOM 690 N N . ILE A 1 89 ? -9.571 -1.054 3.152 1.00 93.69 89 ILE A N 1
ATOM 691 C CA . ILE A 1 89 ? -9.644 -1.495 1.751 1.00 93.69 89 ILE A CA 1
ATOM 692 C C . ILE A 1 89 ? -8.652 -2.634 1.476 1.00 93.69 89 ILE A C 1
ATOM 694 O O . ILE A 1 89 ? -8.969 -3.580 0.749 1.00 93.69 89 ILE A O 1
ATOM 698 N N . ALA A 1 90 ? -7.447 -2.560 2.045 1.00 92.56 90 ALA A N 1
ATOM 699 C CA . ALA A 1 90 ? -6.439 -3.602 1.896 1.00 92.56 90 ALA A CA 1
ATOM 700 C C . ALA A 1 90 ? -6.888 -4.924 2.539 1.00 92.56 90 ALA A C 1
ATOM 702 O O . ALA A 1 90 ? -6.776 -5.968 1.897 1.00 92.56 90 ALA A O 1
ATOM 703 N N . ILE A 1 91 ? -7.439 -4.883 3.757 1.00 92.50 91 ILE A N 1
ATOM 704 C CA . ILE A 1 91 ? -7.985 -6.059 4.449 1.00 92.50 91 ILE A CA 1
ATOM 705 C C . ILE A 1 91 ? -9.128 -6.664 3.632 1.00 92.50 91 ILE A C 1
ATOM 707 O O . ILE A 1 91 ? -9.071 -7.851 3.324 1.00 92.50 91 ILE A O 1
ATOM 711 N N . ASP A 1 92 ? -10.095 -5.858 3.189 1.00 93.44 92 ASP A N 1
ATOM 712 C CA . ASP A 1 92 ? -11.218 -6.333 2.370 1.00 93.44 92 ASP A CA 1
ATOM 713 C C . ASP A 1 92 ? -10.735 -7.007 1.079 1.00 93.44 92 ASP A C 1
ATOM 715 O O . ASP A 1 92 ? -11.266 -8.028 0.642 1.00 93.44 92 ASP A O 1
ATOM 719 N N . THR A 1 93 ? -9.695 -6.453 0.452 1.00 92.81 93 THR A N 1
ATOM 720 C CA . THR A 1 93 ? -9.097 -7.037 -0.753 1.00 92.81 93 THR A CA 1
ATOM 721 C C . THR A 1 93 ? -8.434 -8.383 -0.450 1.00 92.81 93 THR A C 1
ATOM 723 O O . THR A 1 93 ? -8.603 -9.329 -1.219 1.00 92.81 93 THR A O 1
ATOM 726 N N . LEU A 1 94 ? -7.713 -8.501 0.670 1.00 91.50 94 LEU A N 1
ATOM 727 C CA . LEU A 1 94 ? -7.102 -9.761 1.107 1.00 91.50 94 LEU A CA 1
ATOM 728 C C . LEU A 1 94 ? -8.157 -10.825 1.431 1.00 91.50 94 LEU A C 1
ATOM 730 O O . LEU A 1 94 ? -7.969 -11.988 1.078 1.00 91.50 94 LEU A O 1
ATOM 734 N N . GLU A 1 95 ? -9.281 -10.437 2.031 1.00 92.69 95 GLU A N 1
ATOM 735 C CA . GLU A 1 95 ? -10.399 -11.347 2.301 1.00 92.69 95 GLU A CA 1
ATOM 736 C C . GLU A 1 95 ? -11.027 -11.877 1.019 1.00 92.69 95 GLU A C 1
ATOM 738 O O . GLU A 1 95 ? -11.232 -13.081 0.895 1.00 92.69 95 GLU A O 1
ATOM 743 N N . LYS A 1 96 ? -11.248 -11.011 0.028 1.00 92.56 96 LYS A N 1
ATOM 744 C CA . LYS A 1 96 ? -11.758 -11.421 -1.289 1.00 92.56 96 LYS A CA 1
ATOM 745 C C . LYS A 1 96 ? -10.804 -12.362 -2.018 1.00 92.56 96 LYS A C 1
ATOM 747 O O . LYS A 1 96 ? -11.247 -13.287 -2.694 1.00 92.56 96 LYS A O 1
ATOM 752 N N . VAL A 1 97 ? -9.495 -12.152 -1.879 1.00 91.62 97 VAL A N 1
ATOM 753 C CA . VAL A 1 97 ? -8.488 -13.075 -2.424 1.00 91.62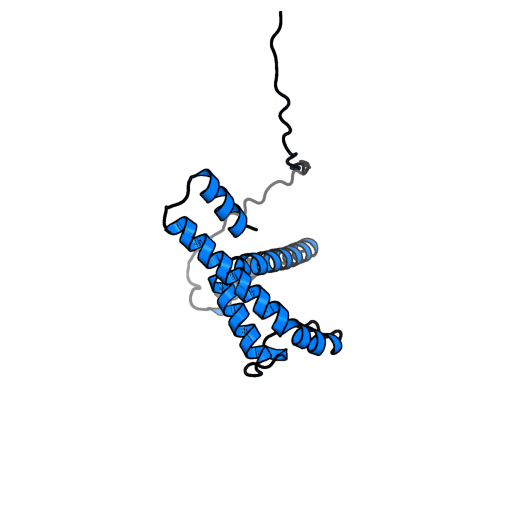 97 VAL A CA 1
ATOM 754 C C . VAL A 1 97 ? -8.526 -14.416 -1.689 1.00 91.62 97 VAL A C 1
ATOM 756 O O . VAL A 1 97 ? -8.482 -15.460 -2.335 1.00 91.62 97 VAL A O 1
ATOM 759 N N . PHE A 1 98 ? -8.645 -14.412 -0.359 1.00 89.56 98 PHE A N 1
ATOM 760 C CA . PHE A 1 98 ? -8.746 -15.638 0.437 1.00 89.56 98 PHE A CA 1
ATOM 761 C C . PHE A 1 98 ? -10.032 -16.426 0.141 1.00 89.56 98 PHE A C 1
ATOM 763 O O . PHE A 1 98 ? -9.991 -17.647 0.026 1.00 89.56 98 PHE A O 1
ATOM 770 N N . ALA A 1 99 ? -11.154 -15.729 -0.045 1.00 90.44 99 ALA A N 1
ATOM 771 C CA . ALA A 1 99 ? -12.441 -16.308 -0.425 1.00 90.44 99 ALA A CA 1
ATOM 772 C C . ALA A 1 99 ? -12.481 -16.818 -1.880 1.00 90.44 99 ALA A C 1
ATOM 774 O O . ALA A 1 99 ? -13.433 -17.491 -2.269 1.00 90.44 99 ALA A O 1
ATOM 775 N N . GLY A 1 100 ? -11.463 -16.509 -2.692 1.00 89.00 100 GLY A N 1
ATOM 776 C CA . GLY A 1 100 ? -11.394 -16.894 -4.103 1.00 89.00 100 GLY A CA 1
ATOM 777 C C . GLY A 1 100 ? -12.218 -16.011 -5.048 1.00 89.00 100 GLY A C 1
ATOM 778 O O . GLY A 1 100 ? -12.313 -16.323 -6.232 1.00 89.00 100 GLY A O 1
ATOM 779 N N . GLU A 1 101 ? -12.783 -14.900 -4.565 1.00 91.38 101 GLU A N 1
ATOM 780 C CA . GLU A 1 101 ? -13.515 -13.923 -5.388 1.00 91.38 101 GLU A CA 1
ATOM 781 C C . GLU A 1 101 ? -12.579 -13.135 -6.313 1.00 91.38 101 GLU A C 1
ATOM 783 O O . GLU A 1 101 ? -12.954 -12.745 -7.421 1.00 91.38 101 GLU A O 1
ATOM 788 N N . LEU A 1 102 ? -11.346 -12.896 -5.858 1.00 89.44 102 LEU A N 1
ATOM 789 C CA . LEU A 1 102 ? -10.304 -12.230 -6.628 1.00 89.44 102 LEU A CA 1
ATOM 790 C C . LEU A 1 102 ? -9.154 -13.200 -6.924 1.00 89.44 102 LEU A C 1
ATOM 792 O O . LEU A 1 102 ? -8.634 -13.828 -6.001 1.00 89.44 102 LEU A O 1
ATOM 796 N N . PRO A 1 103 ? -8.686 -13.296 -8.185 1.00 88.31 103 PRO A N 1
ATOM 797 C CA . PRO A 1 103 ? -7.538 -14.133 -8.508 1.00 88.31 103 PRO A CA 1
ATOM 798 C C . PRO A 1 103 ? -6.286 -13.677 -7.747 1.00 88.31 103 PRO A C 1
ATOM 800 O O . PRO A 1 103 ? -5.904 -12.503 -7.828 1.00 88.31 103 PRO A O 1
ATOM 803 N N . PHE A 1 104 ? -5.625 -14.616 -7.060 1.00 85.88 104 PHE A N 1
ATOM 804 C CA . PHE A 1 104 ? -4.409 -14.365 -6.275 1.00 85.88 104 PHE A CA 1
ATOM 805 C C . PHE A 1 104 ? -3.311 -13.697 -7.116 1.00 85.88 104 PHE A C 1
ATOM 807 O O . PHE A 1 104 ? -2.882 -12.596 -6.783 1.00 85.88 104 PHE A O 1
ATOM 814 N N . GLU A 1 105 ? -2.951 -14.290 -8.260 1.00 85.62 105 GLU A N 1
ATOM 815 C CA . GLU A 1 105 ? -1.855 -13.805 -9.124 1.00 85.62 105 GLU A CA 1
ATOM 816 C C . GLU A 1 105 ? -2.100 -12.402 -9.692 1.00 85.62 105 GLU A C 1
ATOM 818 O O . GLU A 1 105 ? -1.178 -11.625 -9.926 1.00 85.62 105 GLU A O 1
ATOM 823 N N . ARG A 1 106 ? -3.370 -12.052 -9.931 1.00 86.50 106 ARG A N 1
ATOM 824 C CA . ARG A 1 106 ? -3.730 -10.735 -10.470 1.00 86.50 106 ARG A CA 1
ATOM 825 C C . ARG A 1 106 ? -3.680 -9.653 -9.394 1.00 86.50 106 ARG A C 1
ATOM 827 O O . ARG A 1 106 ? -3.417 -8.493 -9.708 1.00 86.50 106 ARG A O 1
ATOM 834 N N . THR A 1 107 ? -3.983 -10.023 -8.154 1.00 86.06 107 THR A N 1
ATOM 835 C CA . THR A 1 107 ? -4.183 -9.079 -7.049 1.00 86.06 107 THR A CA 1
ATOM 836 C C . THR A 1 107 ? -2.910 -8.872 -6.234 1.00 86.06 107 THR A C 1
ATOM 838 O O . THR A 1 107 ? -2.622 -7.752 -5.814 1.00 86.06 107 THR A O 1
ATOM 841 N N . LEU A 1 108 ? -2.118 -9.926 -6.034 1.00 83.94 108 LEU A N 1
ATOM 842 C CA . LEU A 1 108 ? -0.906 -9.900 -5.226 1.00 83.94 108 LEU A CA 1
ATOM 843 C C . LEU A 1 108 ? 0.316 -10.093 -6.118 1.00 83.94 108 LEU A C 1
ATOM 845 O O . LEU A 1 108 ? 0.482 -11.124 -6.757 1.00 83.94 108 LEU A O 1
ATOM 849 N N . ARG A 1 109 ? 1.208 -9.097 -6.128 1.00 79.94 109 ARG A N 1
ATOM 850 C CA . ARG A 1 109 ? 2.528 -9.250 -6.746 1.00 79.94 109 ARG A CA 1
ATOM 851 C C . ARG A 1 109 ? 3.429 -10.031 -5.800 1.00 79.94 109 ARG A C 1
ATOM 853 O O . ARG A 1 109 ? 4.028 -9.438 -4.903 1.00 79.94 109 ARG A O 1
ATOM 860 N N . THR A 1 110 ? 3.511 -11.336 -6.002 1.00 75.75 110 THR A N 1
ATOM 861 C CA . THR A 1 110 ? 4.590 -12.152 -5.448 1.00 75.75 110 THR A CA 1
ATOM 862 C C . THR A 1 110 ? 5.765 -12.123 -6.428 1.00 75.75 110 THR A C 1
ATOM 864 O O . THR A 1 110 ? 5.585 -11.911 -7.624 1.00 75.75 110 THR A O 1
ATOM 867 N N . SER A 1 111 ? 6.994 -12.179 -5.923 1.00 61.69 111 SER A N 1
ATOM 868 C CA . SER A 1 111 ? 8.158 -12.392 -6.782 1.00 61.69 111 SER A CA 1
ATOM 869 C C . SER A 1 111 ? 8.160 -13.860 -7.202 1.00 61.69 111 SER A C 1
ATOM 871 O O . SER A 1 111 ? 8.144 -14.717 -6.322 1.00 61.69 111 SER A O 1
ATOM 873 N N . ASP A 1 112 ? 8.196 -14.115 -8.513 1.00 58.16 112 ASP A N 1
ATOM 874 C CA . ASP A 1 112 ? 8.026 -15.418 -9.194 1.00 58.16 112 ASP A CA 1
ATOM 875 C C . ASP A 1 112 ? 9.026 -16.522 -8.793 1.00 58.16 112 ASP A C 1
ATOM 877 O O . ASP A 1 112 ? 9.120 -17.555 -9.451 1.00 58.16 112 ASP A O 1
ATOM 881 N N . THR A 1 113 ? 9.845 -16.315 -7.763 1.00 53.78 113 THR A N 1
ATOM 882 C CA . THR A 1 113 ? 10.969 -17.201 -7.485 1.00 53.78 113 THR A CA 1
ATOM 883 C C . THR A 1 113 ? 10.574 -18.546 -6.888 1.00 53.78 113 THR A C 1
ATOM 885 O O . THR A 1 113 ? 11.352 -19.470 -7.076 1.00 53.78 113 THR A O 1
ATOM 888 N N . GLU A 1 114 ? 9.408 -18.732 -6.252 1.00 53.28 114 GLU A N 1
ATOM 889 C CA . GLU A 1 114 ? 8.993 -20.060 -5.753 1.00 53.28 114 GLU A CA 1
ATOM 890 C C . GLU A 1 114 ? 7.462 -20.183 -5.605 1.00 53.28 114 GLU A C 1
ATOM 892 O O . GLU A 1 114 ? 6.873 -19.508 -4.757 1.00 53.28 114 GLU A O 1
ATOM 897 N N . ASP A 1 115 ? 6.818 -21.115 -6.327 1.00 55.19 115 ASP A N 1
ATOM 898 C CA . ASP A 1 115 ? 5.400 -21.506 -6.135 1.00 55.19 115 ASP A CA 1
ATOM 899 C C . ASP A 1 115 ? 5.082 -21.884 -4.672 1.00 55.19 115 ASP A C 1
ATOM 901 O O . ASP A 1 115 ? 3.958 -21.721 -4.190 1.00 55.19 115 ASP A O 1
ATOM 905 N N . ALA A 1 116 ? 6.108 -22.302 -3.921 1.00 57.06 116 ALA A N 1
ATOM 906 C CA . ALA A 1 116 ? 6.049 -22.573 -2.488 1.00 57.06 116 ALA A CA 1
ATOM 907 C C . ALA A 1 116 ? 5.571 -21.369 -1.650 1.00 57.06 116 ALA A C 1
ATOM 909 O O . ALA A 1 116 ? 5.072 -21.557 -0.539 1.00 57.06 116 ALA A O 1
ATOM 910 N N . THR A 1 117 ? 5.678 -20.135 -2.155 1.00 69.50 117 THR A N 1
ATOM 911 C CA . THR A 1 117 ? 5.203 -18.946 -1.433 1.00 69.50 117 THR A CA 1
ATOM 912 C C . THR A 1 117 ? 3.686 -18.792 -1.450 1.00 69.50 117 THR A C 1
ATOM 914 O O . THR A 1 117 ? 3.137 -18.267 -0.481 1.00 69.50 117 THR A O 1
ATOM 917 N N . LYS A 1 118 ? 2.974 -19.278 -2.473 1.00 79.75 118 LYS A N 1
ATOM 918 C CA . LYS A 1 118 ? 1.519 -19.096 -2.575 1.00 79.75 118 LYS A CA 1
ATOM 919 C C . LYS A 1 118 ? 0.765 -19.831 -1.474 1.00 79.75 118 LYS A C 1
ATOM 921 O O . LYS A 1 118 ? 0.018 -19.200 -0.726 1.00 79.75 118 LYS A O 1
ATOM 926 N N . ASP A 1 119 ? 1.013 -21.129 -1.327 1.00 82.19 119 ASP A N 1
ATOM 927 C CA . ASP A 1 119 ? 0.355 -21.954 -0.308 1.00 82.19 119 ASP A CA 1
ATOM 928 C C . ASP A 1 119 ? 0.719 -21.488 1.106 1.00 82.19 119 ASP A C 1
ATOM 930 O O . ASP A 1 119 ? -0.127 -21.453 2.001 1.00 82.19 119 ASP A O 1
ATOM 934 N N . GLN A 1 120 ? 1.958 -21.028 1.307 1.00 85.25 120 GLN A N 1
ATOM 935 C CA . GLN A 1 120 ? 2.385 -20.431 2.572 1.00 85.25 120 GLN A CA 1
ATOM 936 C C . GLN A 1 120 ? 1.662 -19.113 2.873 1.00 85.25 120 GLN A C 1
ATOM 938 O O . GLN A 1 120 ? 1.246 -18.887 4.012 1.00 85.25 120 GLN A O 1
ATOM 943 N N . ILE A 1 121 ? 1.506 -18.232 1.880 1.00 85.19 121 ILE A N 1
ATOM 944 C CA . ILE A 1 121 ? 0.785 -16.963 2.038 1.00 85.19 121 ILE A CA 1
ATOM 945 C C . ILE A 1 121 ? -0.689 -17.247 2.330 1.00 85.19 121 ILE A C 1
ATOM 947 O O . ILE A 1 121 ? -1.228 -16.703 3.294 1.00 85.19 121 ILE A O 1
ATOM 951 N N . MET A 1 122 ? -1.322 -18.136 1.562 1.00 85.25 122 MET A N 1
ATOM 952 C CA . MET A 1 122 ? -2.715 -18.534 1.772 1.00 85.25 122 MET A CA 1
ATOM 953 C C . MET A 1 122 ? -2.929 -19.180 3.146 1.00 85.25 122 MET A C 1
ATOM 955 O O . MET A 1 122 ? -3.904 -18.855 3.819 1.00 85.25 122 MET A O 1
ATOM 959 N N . GLY A 1 123 ? -1.996 -20.013 3.615 1.00 87.81 123 GLY A N 1
ATOM 960 C CA . GLY A 1 123 ? -2.057 -20.619 4.948 1.00 87.81 123 GLY A CA 1
ATOM 961 C C . GLY A 1 123 ? -1.899 -19.618 6.099 1.00 87.81 123 GLY A C 1
ATOM 962 O O . GLY A 1 123 ? -2.458 -19.821 7.175 1.00 87.81 123 GLY A O 1
ATOM 963 N N . ARG A 1 124 ? -1.172 -18.512 5.891 1.00 88.75 124 ARG A N 1
ATOM 964 C CA . ARG A 1 124 ? -0.972 -17.453 6.902 1.00 88.75 124 ARG A CA 1
ATOM 965 C C . ARG A 1 124 ? -2.056 -16.374 6.885 1.00 88.75 124 ARG A C 1
ATOM 967 O O . ARG A 1 124 ? -2.279 -15.726 7.907 1.00 88.75 124 ARG A O 1
ATOM 974 N N . MET A 1 125 ? -2.732 -16.185 5.751 1.00 88.19 125 MET A N 1
ATOM 975 C CA . MET A 1 125 ? -3.801 -15.196 5.576 1.00 88.19 125 MET A CA 1
ATOM 976 C C . MET A 1 125 ? -4.877 -15.223 6.672 1.00 88.19 125 MET A C 1
ATOM 978 O O . MET A 1 125 ? -5.110 -14.157 7.238 1.00 88.19 125 MET A O 1
ATOM 982 N N . PRO A 1 126 ? -5.496 -16.360 7.053 1.00 90.50 126 PRO A N 1
ATOM 983 C CA . PRO A 1 126 ? -6.599 -16.337 8.019 1.00 90.50 126 PRO A CA 1
ATOM 984 C C . PRO A 1 126 ? -6.174 -15.797 9.394 1.00 90.50 126 PRO A C 1
ATOM 986 O O . PRO A 1 126 ? -6.882 -14.990 9.996 1.00 90.50 126 PRO A O 1
ATOM 989 N N . PHE A 1 127 ? -4.981 -16.169 9.865 1.00 92.56 127 PHE A N 1
ATOM 990 C CA . PHE A 1 127 ? -4.445 -15.695 11.144 1.00 92.56 127 PHE A CA 1
ATOM 991 C C . PHE A 1 127 ? -4.077 -14.206 11.094 1.00 92.56 127 PHE A C 1
ATOM 993 O O . PHE A 1 127 ? -4.396 -13.440 12.009 1.00 92.56 127 PHE A O 1
ATOM 1000 N N . ASN A 1 128 ? -3.440 -13.778 10.002 1.00 91.94 128 ASN A N 1
ATOM 1001 C CA . ASN A 1 128 ? -3.003 -12.396 9.839 1.00 91.94 128 ASN A CA 1
ATOM 1002 C C . ASN A 1 128 ? -4.189 -11.447 9.648 1.00 91.94 128 ASN A C 1
ATOM 1004 O O . ASN A 1 128 ? -4.215 -10.392 10.270 1.00 91.94 128 ASN A O 1
ATOM 1008 N N . ILE A 1 129 ? -5.194 -11.827 8.856 1.00 91.94 129 ILE A N 1
ATOM 1009 C CA . ILE A 1 129 ? -6.410 -11.030 8.642 1.00 91.94 129 ILE A CA 1
ATOM 1010 C C . ILE A 1 129 ? -7.158 -10.840 9.964 1.00 91.94 129 ILE A C 1
ATOM 1012 O O . ILE A 1 129 ? -7.511 -9.713 10.307 1.00 91.94 129 ILE A O 1
ATOM 1016 N N . SER A 1 130 ? -7.333 -11.910 10.750 1.00 93.12 130 SER A N 1
ATOM 1017 C CA . SER A 1 130 ? -7.961 -11.810 12.073 1.00 93.12 130 SER A CA 1
ATOM 1018 C C . SER A 1 130 ? -7.200 -10.857 12.998 1.00 93.12 130 SER A C 1
ATOM 1020 O O . SER A 1 130 ? -7.815 -10.075 13.722 1.00 93.12 130 SER A O 1
ATOM 1022 N N . THR A 1 131 ? -5.868 -10.902 12.967 1.00 93.56 131 THR A N 1
ATOM 1023 C CA . THR A 1 131 ? -5.020 -1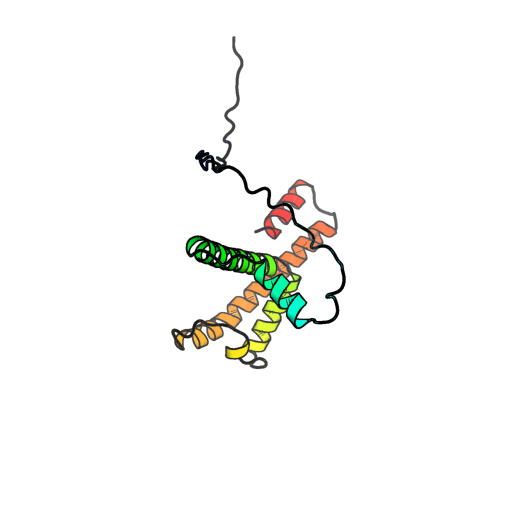0.021 13.780 1.00 93.56 131 THR A CA 1
ATOM 1024 C C . THR A 1 131 ? -5.131 -8.566 13.320 1.00 93.56 131 THR A C 1
ATOM 1026 O O . THR A 1 131 ? -5.322 -7.677 14.146 1.00 93.56 131 THR A O 1
ATOM 1029 N N . LEU A 1 132 ? -5.082 -8.315 12.008 1.00 91.38 132 LEU A N 1
ATOM 1030 C CA . LEU A 1 132 ? -5.220 -6.977 11.427 1.00 91.38 132 LEU A CA 1
ATOM 1031 C C . LEU A 1 132 ? -6.580 -6.352 11.754 1.00 91.38 132 LEU A C 1
ATOM 1033 O O . LEU A 1 132 ? -6.634 -5.179 12.111 1.00 91.38 132 LEU A O 1
ATOM 1037 N N . LYS A 1 133 ? -7.665 -7.133 11.705 1.00 91.88 133 LYS A N 1
ATOM 1038 C CA . LYS A 1 133 ? -9.001 -6.673 12.112 1.00 91.88 133 LYS A CA 1
ATOM 1039 C C . LYS A 1 133 ? -9.053 -6.274 13.584 1.00 91.88 133 LYS A C 1
ATOM 1041 O O . LYS A 1 133 ? -9.595 -5.223 13.907 1.00 91.88 133 LYS A O 1
ATOM 1046 N N . ALA A 1 134 ? -8.459 -7.078 14.466 1.00 92.56 134 ALA A N 1
ATOM 1047 C CA . ALA A 1 134 ? -8.410 -6.765 15.892 1.00 92.56 134 ALA A CA 1
ATOM 1048 C C . ALA A 1 134 ? -7.596 -5.492 16.184 1.00 92.56 134 ALA A C 1
ATOM 1050 O O . ALA A 1 134 ? -7.988 -4.700 17.036 1.00 92.56 134 ALA A O 1
ATOM 1051 N N . LEU A 1 135 ? -6.480 -5.279 15.480 1.00 90.31 135 LEU A N 1
ATOM 1052 C CA . LEU A 1 135 ? -5.677 -4.059 15.611 1.00 90.31 135 LEU A CA 1
ATOM 1053 C C . LEU A 1 135 ? -6.413 -2.829 15.072 1.00 90.31 135 LEU A C 1
ATOM 1055 O O . LEU A 1 135 ? -6.440 -1.801 15.735 1.00 90.31 135 LEU A O 1
ATOM 1059 N N . LEU A 1 136 ? -7.069 -2.951 13.918 1.00 90.19 136 LEU A N 1
ATOM 1060 C CA . LEU A 1 136 ? -7.858 -1.868 13.338 1.00 90.19 136 LEU A CA 1
ATOM 1061 C C . LEU A 1 136 ? -9.034 -1.463 14.242 1.00 90.19 136 LEU A C 1
ATOM 1063 O O . LEU A 1 136 ? -9.326 -0.276 14.355 1.00 90.19 136 LEU A O 1
ATOM 1067 N N . GLN A 1 137 ? -9.690 -2.425 14.900 1.00 90.75 137 GLN A N 1
ATOM 1068 C CA . GLN A 1 137 ? -10.744 -2.114 15.867 1.00 90.75 137 GLN A CA 1
ATOM 1069 C C . GLN A 1 137 ? -10.184 -1.348 17.069 1.00 90.75 137 GLN A C 1
ATOM 1071 O O . GLN A 1 137 ? -10.736 -0.321 17.435 1.00 90.75 137 GLN A O 1
ATOM 1076 N N . LYS A 1 138 ? -9.043 -1.781 17.622 1.00 89.50 138 LYS A N 1
ATOM 1077 C CA . LYS A 1 138 ? -8.378 -1.055 18.715 1.00 89.50 138 LYS A CA 1
ATOM 1078 C C . LYS A 1 138 ? -7.992 0.369 18.321 1.00 89.50 138 LYS A C 1
ATOM 1080 O O . LYS A 1 138 ? -8.155 1.269 19.132 1.00 89.50 138 LYS A O 1
ATOM 1085 N N . ASN A 1 139 ? -7.516 0.577 17.092 1.00 88.62 139 ASN A N 1
ATOM 1086 C CA . ASN A 1 139 ? -7.233 1.918 16.582 1.00 88.62 139 ASN A CA 1
ATOM 1087 C C . ASN A 1 139 ? -8.508 2.770 16.514 1.00 88.62 139 ASN A C 1
ATOM 1089 O O . ASN A 1 139 ? -8.479 3.936 16.894 1.00 88.62 139 ASN A O 1
ATOM 1093 N N . ALA A 1 140 ? -9.633 2.200 16.072 1.00 88.12 140 ALA A N 1
ATOM 1094 C CA . ALA A 1 140 ? -10.911 2.907 16.061 1.00 88.12 140 ALA A CA 1
ATOM 1095 C C . ALA A 1 140 ? -11.376 3.272 17.482 1.00 88.12 140 ALA A C 1
ATOM 1097 O O . ALA A 1 140 ? -11.765 4.414 17.712 1.00 88.12 140 ALA A O 1
ATOM 1098 N N . ASP A 1 141 ? -11.260 2.346 18.435 1.00 88.19 141 ASP A N 1
ATOM 1099 C CA . ASP A 1 141 ? -11.615 2.583 19.837 1.00 88.19 141 ASP A CA 1
ATOM 1100 C C . ASP A 1 141 ? -10.712 3.673 20.462 1.00 88.19 141 ASP A C 1
ATOM 1102 O O . ASP A 1 141 ? -11.198 4.597 21.111 1.00 88.19 141 ASP A O 1
ATOM 1106 N N . ASP A 1 142 ? -9.395 3.619 20.217 1.00 87.19 142 ASP A N 1
ATOM 1107 C CA . ASP A 1 142 ? -8.428 4.638 20.655 1.00 87.19 142 ASP A CA 1
ATOM 1108 C C . ASP A 1 142 ? -8.738 6.018 20.030 1.00 87.19 142 ASP A C 1
ATOM 1110 O O . ASP A 1 142 ? -8.625 7.049 20.702 1.00 87.19 142 ASP A O 1
ATOM 1114 N N . PHE A 1 143 ? -9.185 6.059 18.768 1.00 86.12 143 PHE A N 1
ATOM 1115 C CA . PHE A 1 143 ? -9.622 7.293 18.110 1.00 86.12 143 PHE A CA 1
ATOM 1116 C C . PHE A 1 143 ? -10.878 7.879 18.765 1.00 86.12 143 PHE A C 1
ATOM 1118 O O . PHE A 1 143 ? -10.936 9.083 19.026 1.00 86.12 143 PHE A O 1
ATOM 1125 N N . GLU A 1 144 ? -1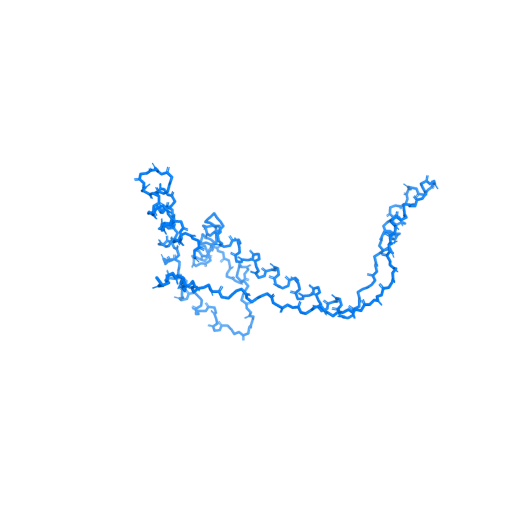1.876 7.039 19.045 1.00 87.00 144 GLU A N 1
ATOM 1126 C CA . GLU A 1 144 ? -13.115 7.448 19.709 1.00 87.00 144 GLU A CA 1
ATOM 1127 C C . GLU A 1 144 ? -12.849 7.978 21.120 1.00 87.00 144 GLU A C 1
ATOM 1129 O O . GLU A 1 144 ? -13.408 9.008 21.490 1.00 87.00 144 GLU A O 1
ATOM 1134 N N . LEU A 1 145 ? -11.938 7.351 21.868 1.00 84.81 145 LEU A N 1
ATOM 1135 C CA . LEU A 1 145 ? -11.497 7.817 23.185 1.00 84.81 145 LEU A CA 1
ATOM 1136 C C . LEU A 1 145 ? -10.885 9.225 23.125 1.00 84.81 145 LEU A C 1
ATOM 1138 O O . LEU A 1 145 ? -11.219 10.092 23.930 1.00 84.81 145 LEU A O 1
ATOM 1142 N N . ILE A 1 146 ? -10.017 9.502 22.149 1.00 83.69 146 ILE A N 1
ATOM 1143 C CA . ILE A 1 146 ? -9.472 10.858 21.970 1.00 83.69 146 ILE A CA 1
ATOM 1144 C C . ILE A 1 146 ? -10.586 11.848 21.594 1.00 83.69 146 ILE A C 1
ATOM 1146 O O . ILE A 1 146 ? -10.566 12.997 22.043 1.00 83.69 146 ILE A O 1
ATOM 1150 N N . HIS A 1 147 ? -11.553 11.421 20.779 1.00 83.69 147 HIS A N 1
ATOM 1151 C CA . HIS A 1 147 ? -12.617 12.287 20.273 1.00 83.69 147 HIS A CA 1
ATOM 1152 C C . HIS A 1 147 ? -13.730 12.565 21.294 1.00 83.69 147 HIS A C 1
ATOM 1154 O O . HIS A 1 147 ? -14.325 13.642 21.255 1.00 83.69 147 HIS A O 1
ATOM 1160 N N . SER A 1 148 ? -13.999 11.642 22.223 1.00 81.62 148 SER A N 1
ATOM 1161 C CA . SER A 1 148 ? -15.010 11.812 23.276 1.00 81.62 148 SER A CA 1
ATOM 1162 C C . SER A 1 148 ? -14.634 12.907 24.280 1.00 81.62 148 SER A C 1
ATOM 1164 O O . SER A 1 148 ? -15.504 13.464 24.946 1.00 81.62 148 SER A O 1
ATOM 1166 N N . GLY A 1 149 ? -13.346 13.264 24.363 1.00 77.06 149 GLY A N 1
ATOM 1167 C CA . GLY A 1 149 ? -12.848 14.340 25.222 1.00 77.06 149 GLY A CA 1
ATOM 1168 C C . GLY A 1 149 ? -12.837 13.997 26.715 1.00 77.06 149 GLY A C 1
ATOM 1169 O O . GLY A 1 149 ? -12.585 14.877 27.536 1.00 77.06 149 GLY A O 1
ATOM 1170 N N . GLU A 1 150 ? -13.080 12.734 27.072 1.00 72.25 150 GLU A N 1
ATOM 1171 C CA . GLU A 1 150 ? -13.197 12.271 28.461 1.00 72.25 150 GLU A CA 1
ATOM 1172 C C . GLU A 1 150 ? -11.838 12.028 29.145 1.00 72.25 150 GLU A C 1
ATOM 1174 O O . GLU A 1 150 ? -11.777 11.898 30.366 1.00 72.25 150 GLU A O 1
ATOM 1179 N N . LEU A 1 151 ? -10.736 12.001 28.383 1.00 75.19 151 LEU A N 1
ATOM 1180 C CA . LEU A 1 151 ? -9.402 11.682 28.903 1.00 75.19 151 LEU A CA 1
ATOM 1181 C C . LEU A 1 151 ? -8.596 12.904 29.343 1.00 75.19 151 LEU A C 1
ATOM 1183 O O . LEU A 1 151 ? -8.628 13.970 28.721 1.00 75.19 151 LEU A O 1
ATOM 1187 N N . GLY A 1 152 ? -7.777 12.716 30.381 1.00 78.25 152 GLY A N 1
ATOM 1188 C CA . GLY A 1 152 ? -6.808 13.716 30.823 1.00 78.25 152 GLY A CA 1
ATOM 1189 C C . GLY A 1 152 ? -5.683 13.941 29.801 1.00 78.25 152 GLY A C 1
ATOM 1190 O O . GLY A 1 152 ? -5.347 13.066 29.009 1.00 78.25 152 GLY A O 1
ATOM 1191 N N . LYS A 1 153 ? -5.017 15.107 29.842 1.00 76.81 153 LYS A N 1
ATOM 1192 C CA . LYS A 1 153 ? -3.930 15.472 28.896 1.00 76.81 153 LYS A CA 1
ATOM 1193 C C . LYS A 1 153 ? -2.766 14.468 28.833 1.00 76.81 153 LYS A C 1
ATOM 1195 O O . LYS A 1 153 ? -2.052 14.431 27.833 1.00 76.81 153 LYS A O 1
ATOM 1200 N N . VAL A 1 154 ? -2.520 13.722 29.911 1.00 79.44 154 VAL A N 1
ATOM 1201 C CA . VAL A 1 154 ? -1.463 12.697 29.974 1.00 79.44 154 VAL A CA 1
ATOM 1202 C C . VAL A 1 154 ? -1.914 11.434 29.245 1.00 79.44 154 VAL A C 1
ATOM 1204 O O . VAL A 1 154 ? -1.207 10.960 28.363 1.00 79.44 154 VAL A O 1
ATOM 1207 N N . GLU A 1 155 ? -3.129 10.968 29.525 1.00 79.31 155 GLU A N 1
ATOM 1208 C CA . GLU A 1 155 ? -3.721 9.787 28.891 1.00 79.31 155 GLU A CA 1
ATOM 1209 C C . GLU A 1 155 ? -3.945 10.008 27.391 1.00 79.31 155 GLU A C 1
ATOM 1211 O O . GLU A 1 155 ? -3.616 9.143 26.588 1.00 79.31 155 GLU A O 1
ATOM 1216 N N . GLN A 1 156 ? -4.379 11.204 26.978 1.00 77.19 156 GLN A N 1
ATOM 1217 C CA . GLN A 1 156 ? -4.490 11.561 25.558 1.00 77.19 156 GLN A CA 1
ATOM 1218 C C . GLN A 1 156 ? -3.158 11.404 24.811 1.00 77.19 156 GLN A C 1
ATOM 1220 O O . GLN A 1 156 ? -3.133 10.898 23.693 1.00 77.19 156 GLN A O 1
ATOM 1225 N N . ARG A 1 157 ? -2.035 11.804 25.425 1.00 79.88 157 ARG A N 1
ATOM 1226 C CA . ARG A 1 157 ? -0.702 11.641 24.820 1.00 79.88 157 ARG A CA 1
ATOM 1227 C C . ARG A 1 157 ? -0.282 10.180 24.738 1.00 79.88 157 ARG A C 1
ATOM 1229 O O . ARG A 1 157 ? 0.397 9.808 23.787 1.00 79.88 157 ARG A O 1
ATOM 1236 N N . GLU A 1 158 ? -0.664 9.361 25.713 1.00 82.94 158 GLU A N 1
ATOM 1237 C CA . GLU A 1 158 ? -0.394 7.924 25.687 1.00 82.94 158 GLU A CA 1
ATOM 1238 C C . GLU A 1 158 ? -1.187 7.229 24.580 1.00 82.94 158 GLU A C 1
ATOM 1240 O O . GLU A 1 158 ? -0.590 6.507 23.784 1.00 82.94 158 GLU A O 1
ATOM 1245 N N . VAL A 1 159 ? -2.490 7.506 24.466 1.00 81.19 159 VAL A N 1
ATOM 1246 C CA . VAL A 1 159 ? -3.344 6.975 23.389 1.00 81.19 159 VAL A CA 1
ATOM 1247 C C . VAL A 1 159 ? -2.829 7.440 22.025 1.00 81.19 159 VAL A C 1
ATOM 1249 O O . VAL A 1 159 ? -2.623 6.629 21.126 1.00 81.19 159 VAL A O 1
ATOM 1252 N N . GLN A 1 160 ? -2.488 8.722 21.888 1.00 78.50 160 GLN A N 1
ATOM 1253 C CA . GLN A 1 160 ? -1.933 9.263 20.647 1.00 78.50 160 GLN A CA 1
ATOM 1254 C C . GLN A 1 160 ? -0.5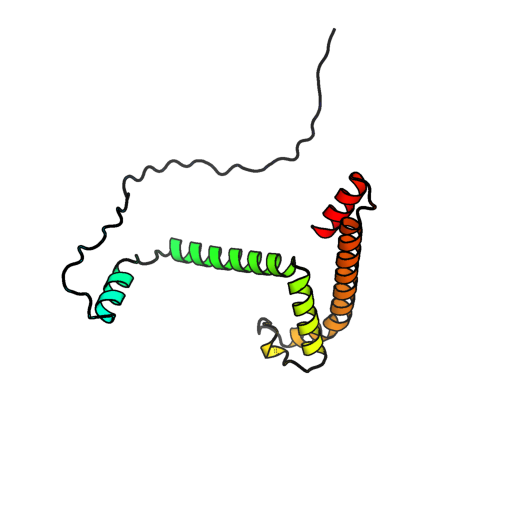92 8.615 20.275 1.00 78.50 160 GLN A C 1
ATOM 1256 O O . GLN A 1 160 ? -0.324 8.372 19.100 1.00 78.50 160 GLN A O 1
ATOM 1261 N N . LYS A 1 161 ? 0.244 8.285 21.267 1.00 81.94 161 LYS A N 1
ATOM 1262 C CA . LYS A 1 161 ? 1.494 7.552 21.042 1.00 81.94 161 LYS A CA 1
ATOM 1263 C C . LYS A 1 161 ? 1.238 6.109 20.603 1.00 81.94 161 LYS A C 1
ATOM 1265 O O . LYS A 1 161 ? 2.002 5.613 19.785 1.00 81.94 161 LYS A O 1
ATOM 1270 N N . ARG A 1 162 ? 0.186 5.448 21.103 1.00 81.50 162 ARG A N 1
ATOM 1271 C CA . ARG A 1 162 ? -0.205 4.100 20.648 1.00 81.50 162 ARG A CA 1
ATOM 1272 C C . ARG A 1 162 ? -0.672 4.091 19.195 1.00 81.50 162 ARG A C 1
ATOM 1274 O O . ARG A 1 162 ? -0.302 3.181 18.470 1.00 81.50 162 ARG A O 1
ATOM 1281 N N . MET A 1 163 ? -1.409 5.115 18.766 1.00 76.19 163 MET A N 1
ATOM 1282 C CA . MET A 1 163 ? -1.905 5.226 17.386 1.00 76.19 163 MET A CA 1
ATOM 1283 C C . MET A 1 163 ? -0.823 5.581 16.351 1.00 76.19 163 MET A C 1
ATOM 1285 O O . MET A 1 163 ? -1.044 5.420 15.156 1.00 76.19 163 MET A O 1
ATOM 1289 N N . MET A 1 164 ? 0.327 6.109 16.783 1.00 66.56 164 MET A N 1
ATOM 1290 C CA . MET A 1 164 ? 1.395 6.601 15.899 1.00 66.56 164 MET A CA 1
ATOM 1291 C C . MET A 1 164 ? 2.501 5.558 15.617 1.00 66.56 164 MET A C 1
ATOM 1293 O O . MET A 1 164 ? 3.422 5.839 14.847 1.00 66.56 164 MET A O 1
ATOM 1297 N N . VAL A 1 165 ? 2.444 4.380 16.252 1.00 53.00 165 VAL A N 1
ATOM 1298 C CA . VAL A 1 165 ? 3.429 3.284 16.115 1.00 53.00 165 VAL A CA 1
ATOM 1299 C C . VAL A 1 165 ? 2.916 2.222 15.155 1.00 53.00 165 VAL A C 1
ATOM 1301 O O . VAL A 1 165 ? 3.717 1.819 14.278 1.00 53.00 165 VAL A O 1
#

Sequence (165 aa):
DEEVTAVDTSVGTDSEVARGADEDSDDSSAIVEPETSLSSRDPIRMYLSQMGNIPLLSRSREIFLAKKIEITRKRFRRTVLESDFALKIAIDTLEKVFAGELPFERTLRTSDTEDATKDQIMGRMPFNISTLKALLQKNADDFELIHSGELGKVEQREVQKRMMV

Secondary structure (DSSP, 8-state):
---------PPP------------------------SS-TT-HHHHHHHHHHTSPPPPHHHHHHHHHHHHHHHHHHHHHHHTSHHHHHHHHHHHHHHHTTSS-HHHH----TT-THHHHHHHHHHHHHHHHHHHHHHHHHHHHHHHHH--S-HHHHHHHHHHHT-